Protein AF-Q5DAB9-F1 (afdb_monomer)

pLDDT: mean 73.77, std 19.78, range [31.95, 97.06]

Organism: Schistosoma japonicum (NCBI:txid6182)

Sequence (151 aa):
MGRKLRTMNEVMRPAKVKSNDDDIYRNGTQVYVRNYRPGSEKWKNGVIKGKRGKVMYEVAVGGQIWIRHRNQLRRRFGERKADEPNLALELFFDTFKLPPGKPTLIAANNKKGASEEQQPIRRSERKRRAPVKFQESELFSKRGGAKKRRN

Radius of gyration: 28.63 Å; Cα contacts (8 Å, |Δi|>4): 110; chains: 1; bounding box: 62×44×103 Å

Mean predicted aligned error: 19.05 Å

Foldseek 3Di:
DDDDDDDPVNVPDPDPPPDPVLPVADFQFWKWAADDDPPDDRTFIWTWHAADPNFWTWTHGPNDTDIDGNVRIGGDDDPDPPPDDPVVVVVVCVVVVNDPDDPPPPDDDPDDDDDPPPPDPPDPPDDDDDDDDPPPPDDPPPDDDDDDDDD

Nearest PDB structures (foldseek):
  5vei-assembly1_A  TM=5.919E-01  e=2.241E-02  Homo sapiens
  1gri-assembly1_B  TM=6.577E-01  e=7.749E-02  Homo sapiens
  2dbk-assembly1_A  TM=6.252E-01  e=6.885E-02  Homo sapiens
  2ed0-assembly1_A  TM=6.395E-01  e=1.670E-01  Homo sapiens
  4rtt-assembly2_A  TM=4.861E-01  e=2.680E-01  Homo sapiens

Solvent-accessible surface area (backbone atoms only — not comparable to full-atom values): 10499 Å² total; per-residue (Å²): 139,84,83,80,82,83,48,73,70,69,71,68,52,75,81,82,74,84,64,87,68,79,59,88,70,52,67,70,39,54,27,36,33,64,44,85,58,85,100,51,68,54,60,38,69,27,31,30,67,42,72,54,78,95,51,33,30,36,26,41,39,93,92,40,81,42,82,42,47,62,90,45,48,41,83,58,82,67,88,67,59,92,83,61,80,56,60,72,58,52,51,48,31,60,76,70,71,45,79,82,78,74,86,69,74,84,69,89,73,88,74,83,86,82,81,88,75,76,71,76,78,88,69,80,84,71,85,75,78,80,79,81,79,81,77,91,76,86,83,82,88,85,83,84,85,81,84,82,83,78,132

Secondary structure (DSSP, 8-state):
-PPPPPPHHHHSSPP----GGG-SS-TT-EEEEE--STTS-SEEEEEEEEEETTTEEEEEETTEEEEEEGGGEEE------TTS--HHHHHHHHHTT----------------S-------------PPPPP-----SSSSSS--------

Structure (mmCIF, N/CA/C/O backbone):
data_AF-Q5DAB9-F1
#
_entry.id   AF-Q5DAB9-F1
#
loop_
_atom_site.group_PDB
_atom_site.id
_atom_site.type_symbol
_atom_site.label_atom_id
_atom_site.label_alt_id
_atom_site.label_comp_id
_atom_site.label_asym_id
_atom_site.label_entity_id
_atom_site.label_seq_id
_atom_site.pdbx_PDB_ins_code
_atom_site.Cartn_x
_atom_site.Cartn_y
_atom_site.Cartn_z
_atom_site.occupancy
_atom_site.B_iso_or_equiv
_atom_site.auth_seq_id
_atom_site.auth_comp_id
_atom_site.auth_asym_id
_atom_site.auth_atom_id
_atom_site.pdbx_PDB_model_num
ATOM 1 N N . MET A 1 1 ? 44.458 -15.950 -14.554 1.00 59.59 1 MET A N 1
ATOM 2 C CA . MET A 1 1 ? 43.184 -16.469 -13.998 1.00 59.59 1 MET A CA 1
ATOM 3 C C . MET A 1 1 ? 43.357 -16.686 -12.493 1.00 59.59 1 MET A C 1
ATOM 5 O O . MET A 1 1 ? 43.800 -17.749 -12.086 1.00 59.59 1 MET A O 1
ATOM 9 N N . GLY A 1 2 ? 43.134 -15.657 -11.666 1.00 70.81 2 GLY A N 1
ATOM 10 C CA . GLY A 1 2 ? 43.405 -15.716 -10.219 1.00 70.81 2 GLY A CA 1
ATOM 11 C C . GLY A 1 2 ? 42.205 -16.215 -9.411 1.00 70.81 2 GLY A C 1
ATOM 12 O O . GLY A 1 2 ? 41.082 -15.765 -9.635 1.00 70.81 2 GLY A O 1
ATOM 13 N N . ARG A 1 3 ? 42.431 -17.134 -8.463 1.00 78.06 3 ARG A N 1
ATOM 14 C CA . ARG A 1 3 ? 41.400 -17.594 -7.519 1.00 78.06 3 ARG A CA 1
ATOM 15 C C . ARG A 1 3 ? 41.171 -16.527 -6.447 1.00 78.06 3 ARG A C 1
ATOM 17 O O . ARG A 1 3 ? 42.111 -16.077 -5.801 1.00 78.06 3 ARG A O 1
ATOM 24 N N . LYS A 1 4 ? 39.913 -16.138 -6.247 1.00 79.12 4 LYS A N 1
ATOM 25 C CA . LYS A 1 4 ? 39.509 -15.196 -5.197 1.00 79.12 4 LYS A CA 1
ATOM 26 C C . LYS A 1 4 ? 39.571 -15.890 -3.830 1.00 79.12 4 LYS A C 1
ATOM 28 O O . LYS A 1 4 ? 38.950 -16.937 -3.656 1.00 79.12 4 LYS A O 1
ATOM 33 N N . LEU A 1 5 ? 40.309 -15.318 -2.878 1.00 79.44 5 LEU A N 1
ATOM 34 C CA . LEU A 1 5 ? 40.376 -15.821 -1.502 1.00 79.44 5 LEU A CA 1
ATOM 35 C C . LEU A 1 5 ? 39.027 -15.607 -0.807 1.00 79.44 5 LEU A C 1
ATOM 37 O O . LEU A 1 5 ? 38.519 -14.484 -0.764 1.00 79.44 5 LEU A O 1
ATOM 41 N N . ARG A 1 6 ? 38.452 -16.684 -0.263 1.00 76.62 6 ARG A N 1
ATOM 42 C CA . ARG A 1 6 ? 37.273 -16.593 0.605 1.00 76.62 6 ARG A CA 1
ATOM 43 C C . ARG A 1 6 ? 37.722 -16.045 1.950 1.00 76.62 6 ARG A C 1
ATOM 45 O O . ARG A 1 6 ? 38.632 -16.584 2.572 1.00 76.62 6 ARG A O 1
ATOM 52 N N . THR A 1 7 ? 37.093 -14.964 2.384 1.00 87.25 7 THR A N 1
ATOM 53 C CA . THR A 1 7 ? 37.388 -14.354 3.687 1.00 87.25 7 THR A CA 1
ATOM 54 C C . THR A 1 7 ? 36.534 -14.998 4.774 1.00 87.25 7 THR A C 1
ATOM 56 O O . THR A 1 7 ? 35.427 -15.456 4.497 1.00 87.25 7 THR A O 1
ATOM 59 N N . MET A 1 8 ? 37.002 -14.983 6.026 1.00 83.19 8 MET A N 1
ATOM 60 C CA . MET A 1 8 ? 36.225 -15.473 7.177 1.00 83.19 8 MET A CA 1
ATOM 61 C C . MET A 1 8 ? 34.828 -14.829 7.262 1.00 83.19 8 MET A C 1
ATOM 63 O O . MET A 1 8 ? 33.848 -15.505 7.556 1.00 83.19 8 MET A O 1
ATOM 67 N N . ASN A 1 9 ? 34.707 -13.547 6.899 1.00 77.25 9 ASN A N 1
ATOM 68 C CA . ASN A 1 9 ? 33.426 -12.835 6.820 1.00 77.25 9 ASN A CA 1
ATOM 69 C C . ASN A 1 9 ? 32.471 -13.437 5.767 1.00 77.25 9 ASN A C 1
ATOM 71 O O . ASN A 1 9 ? 31.263 -13.470 5.962 1.00 77.25 9 ASN A O 1
ATOM 75 N N . GLU A 1 10 ? 32.991 -13.937 4.645 1.00 81.62 10 GLU A N 1
ATOM 76 C CA . GLU A 1 10 ? 32.174 -14.573 3.604 1.00 81.62 10 GLU A CA 1
ATOM 77 C C . GLU A 1 10 ? 31.640 -15.944 4.045 1.00 81.62 10 GLU A C 1
ATOM 79 O O . GLU A 1 10 ? 30.525 -16.301 3.674 1.00 81.62 10 GLU A O 1
ATOM 84 N N . VAL A 1 11 ? 32.396 -16.662 4.884 1.00 82.69 11 VAL A N 1
ATOM 85 C CA . VAL A 1 11 ? 32.008 -17.959 5.467 1.00 82.69 11 VAL A CA 1
ATOM 86 C C . VAL A 1 11 ? 31.004 -17.791 6.612 1.00 82.69 11 VAL A C 1
ATOM 88 O O . VAL A 1 11 ? 30.109 -18.613 6.765 1.00 82.69 11 VAL A O 1
ATOM 91 N N . MET A 1 12 ? 31.112 -16.707 7.386 1.00 89.62 12 MET A N 1
ATOM 92 C CA . MET A 1 12 ? 30.224 -16.426 8.522 1.00 89.62 12 MET A CA 1
ATOM 93 C C . MET A 1 12 ? 28.885 -15.772 8.142 1.00 89.62 12 MET A C 1
ATOM 95 O O . MET A 1 12 ? 28.051 -15.539 9.017 1.00 89.62 12 MET A O 1
ATOM 99 N N . ARG A 1 13 ? 28.638 -15.450 6.864 1.00 79.62 13 ARG A N 1
ATOM 100 C CA . ARG A 1 13 ? 27.326 -14.922 6.457 1.00 79.62 13 ARG A CA 1
ATOM 101 C C . ARG A 1 13 ? 26.266 -16.012 6.627 1.00 79.62 13 ARG A C 1
ATOM 103 O O . ARG A 1 13 ? 26.437 -17.091 6.060 1.00 79.62 13 ARG A O 1
ATOM 110 N N . PRO A 1 14 ? 25.147 -15.738 7.321 1.00 81.69 14 PRO A N 1
ATOM 111 C CA . PRO A 1 14 ? 24.049 -16.689 7.371 1.00 81.69 14 PRO A CA 1
ATOM 112 C C . PRO A 1 14 ? 23.572 -16.979 5.946 1.00 81.69 14 PRO A C 1
ATOM 114 O O . PRO A 1 14 ? 23.555 -16.086 5.088 1.00 81.69 14 PRO A O 1
ATOM 117 N N . ALA A 1 15 ? 23.193 -18.233 5.690 1.00 79.31 15 ALA A N 1
ATOM 118 C CA . ALA A 1 15 ? 22.641 -18.629 4.405 1.00 79.31 15 ALA A CA 1
ATOM 119 C C . ALA A 1 15 ? 21.487 -17.685 4.047 1.00 79.31 15 ALA A C 1
ATOM 121 O O . ALA A 1 15 ? 20.578 -17.448 4.845 1.00 79.31 15 ALA A O 1
ATOM 122 N N . LYS A 1 16 ? 21.547 -17.093 2.852 1.00 69.44 16 LYS A N 1
ATOM 123 C CA . LYS A 1 16 ? 20.538 -16.140 2.397 1.00 69.44 16 LYS A CA 1
ATOM 124 C C . LYS A 1 16 ? 19.253 -16.915 2.108 1.00 69.44 16 LYS A C 1
ATOM 126 O O . LYS A 1 16 ? 19.072 -17.421 1.003 1.00 69.44 16 LYS A O 1
ATOM 131 N N . VAL A 1 17 ? 18.388 -17.045 3.112 1.00 73.31 17 VAL A N 1
ATOM 132 C CA . VAL A 1 17 ? 17.069 -17.659 2.950 1.00 73.31 17 VAL A CA 1
ATOM 133 C C . VAL A 1 17 ? 16.284 -16.780 1.983 1.00 73.31 17 VAL A C 1
ATOM 135 O O . VAL A 1 17 ? 16.030 -15.608 2.258 1.00 73.31 17 VAL A O 1
ATOM 138 N N . LYS A 1 18 ? 15.942 -17.324 0.812 1.00 56.47 18 LYS A N 1
ATOM 139 C CA . LYS A 1 18 ? 15.017 -16.669 -0.114 1.00 56.47 18 LYS A CA 1
ATOM 140 C C . LYS A 1 18 ? 13.617 -16.780 0.484 1.00 56.47 18 LYS A C 1
ATOM 142 O O . LYS A 1 18 ? 12.903 -17.740 0.222 1.00 56.47 18 LYS A O 1
ATOM 147 N N . SER A 1 19 ? 13.241 -15.830 1.330 1.00 59.75 19 SER A N 1
ATOM 148 C CA . SER A 1 19 ? 11.844 -15.664 1.716 1.00 59.75 19 SER A CA 1
ATOM 149 C C . SER A 1 19 ? 11.058 -15.236 0.476 1.00 59.75 19 SER A C 1
ATOM 151 O O . SER A 1 19 ? 11.341 -14.185 -0.095 1.00 59.75 19 SER A O 1
ATOM 153 N N . ASN A 1 20 ? 10.052 -16.012 0.070 1.00 55.06 20 ASN A N 1
ATOM 154 C CA . ASN A 1 20 ? 9.115 -15.610 -0.989 1.00 55.06 20 ASN A CA 1
ATOM 155 C C . ASN A 1 20 ? 8.244 -14.391 -0.592 1.00 55.06 20 ASN A C 1
ATOM 157 O O . ASN A 1 20 ? 7.476 -13.890 -1.407 1.00 55.06 20 ASN A O 1
ATOM 161 N N . ASP A 1 21 ? 8.390 -13.877 0.636 1.00 55.91 21 ASP A N 1
ATOM 162 C CA . ASP A 1 21 ? 7.712 -12.685 1.167 1.00 55.91 21 ASP A CA 1
ATOM 163 C C . ASP A 1 21 ? 8.372 -11.347 0.776 1.00 55.91 21 ASP A C 1
ATOM 165 O O . ASP A 1 21 ? 8.171 -10.322 1.430 1.00 55.91 21 ASP A O 1
ATOM 169 N N . ASP A 1 22 ? 9.131 -11.305 -0.321 1.00 62.03 22 ASP A N 1
ATOM 170 C CA . ASP A 1 22 ? 9.641 -10.038 -0.868 1.00 62.03 22 ASP A CA 1
ATOM 171 C C . ASP A 1 22 ? 8.503 -9.077 -1.286 1.00 62.03 22 ASP A C 1
ATOM 173 O O . ASP A 1 22 ? 8.727 -7.869 -1.453 1.00 62.03 22 ASP A O 1
ATOM 177 N N . ASP A 1 23 ? 7.271 -9.587 -1.430 1.00 71.38 23 ASP A N 1
ATOM 178 C CA . ASP A 1 23 ? 6.070 -8.782 -1.628 1.00 71.38 23 ASP A CA 1
ATOM 179 C C . ASP A 1 23 ? 5.323 -8.485 -0.326 1.00 71.38 23 ASP A C 1
ATOM 181 O O . ASP A 1 23 ? 4.363 -9.147 0.065 1.00 71.38 23 ASP A O 1
ATOM 185 N N . ILE A 1 24 ? 5.752 -7.394 0.315 1.00 82.50 24 ILE A N 1
ATOM 186 C CA . ILE A 1 24 ? 5.130 -6.808 1.514 1.00 82.50 24 ILE A CA 1
ATOM 187 C C . ILE A 1 24 ? 3.628 -6.533 1.300 1.00 82.50 24 ILE A C 1
ATOM 189 O O . ILE A 1 24 ? 2.852 -6.531 2.258 1.00 82.50 24 ILE A O 1
ATOM 193 N N . TYR A 1 25 ? 3.221 -6.277 0.054 1.00 89.06 25 TYR A N 1
ATOM 194 C CA . TYR A 1 25 ? 1.861 -5.911 -0.319 1.00 89.06 25 TYR A CA 1
ATOM 195 C C . TYR A 1 25 ? 1.362 -6.805 -1.457 1.00 89.06 25 TYR A C 1
ATOM 197 O O . TYR A 1 25 ? 1.699 -6.590 -2.619 1.00 89.06 25 TYR A O 1
ATOM 205 N N . ARG A 1 26 ? 0.529 -7.796 -1.127 1.00 89.88 26 ARG A N 1
ATOM 206 C CA . ARG A 1 26 ? -0.113 -8.668 -2.121 1.00 89.88 26 ARG A CA 1
ATOM 207 C C . ARG A 1 26 ? -1.301 -7.960 -2.776 1.00 89.88 26 ARG A C 1
ATOM 209 O O . ARG A 1 26 ? -1.908 -7.072 -2.170 1.00 89.88 26 ARG A O 1
ATOM 216 N N . ASN A 1 27 ? -1.676 -8.378 -3.980 1.00 92.44 27 ASN A N 1
ATOM 217 C CA . ASN A 1 27 ? -2.891 -7.885 -4.634 1.00 92.44 27 ASN A CA 1
ATOM 218 C C . ASN A 1 27 ? -4.118 -8.152 -3.747 1.00 92.44 27 ASN A C 1
ATOM 220 O O . ASN A 1 27 ? -4.210 -9.193 -3.105 1.00 92.44 27 ASN A O 1
ATOM 224 N N . GLY A 1 28 ? -5.033 -7.187 -3.672 1.00 91.62 28 GLY A N 1
ATOM 225 C CA . GLY A 1 28 ? -6.193 -7.228 -2.779 1.00 91.62 28 GLY A CA 1
ATOM 226 C C . GLY A 1 28 ? -5.917 -6.763 -1.345 1.00 91.62 28 GLY A C 1
ATOM 227 O O . GLY A 1 28 ? -6.862 -6.559 -0.589 1.00 91.62 28 GLY A O 1
ATOM 228 N N . THR A 1 29 ? -4.657 -6.524 -0.959 1.00 91.25 29 THR A N 1
ATOM 229 C CA . THR A 1 29 ? -4.343 -6.046 0.398 1.00 91.25 29 THR A CA 1
ATOM 230 C C . THR A 1 29 ? -4.890 -4.633 0.607 1.00 91.25 29 THR A C 1
ATOM 232 O O . THR A 1 29 ? -4.618 -3.728 -0.187 1.00 91.25 29 THR A O 1
ATOM 235 N N . GLN A 1 30 ? -5.617 -4.427 1.705 1.00 93.50 30 GLN A N 1
ATOM 236 C CA . GLN A 1 30 ? -6.040 -3.102 2.152 1.00 93.50 30 GLN A CA 1
ATOM 237 C C . GLN A 1 30 ? -4.854 -2.333 2.749 1.00 93.50 30 GLN A C 1
ATOM 239 O O . GLN A 1 30 ? -4.129 -2.823 3.621 1.00 93.50 30 GLN A O 1
ATOM 244 N N . VAL A 1 31 ? -4.656 -1.103 2.287 1.00 94.81 31 VAL A N 1
ATOM 245 C CA . VAL A 1 31 ? -3.540 -0.244 2.688 1.00 94.81 31 VAL A CA 1
ATOM 246 C C .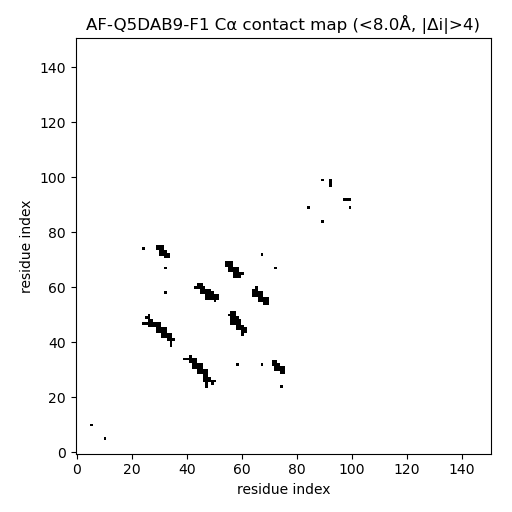 VAL A 1 31 ? -3.998 1.195 2.885 1.00 94.81 31 VAL A C 1
ATOM 248 O O . VAL A 1 31 ? -4.940 1.663 2.249 1.00 94.81 31 VAL A O 1
ATOM 251 N N . TYR A 1 32 ? -3.279 1.927 3.729 1.00 95.75 32 TYR A N 1
ATOM 252 C CA . TYR A 1 32 ? -3.336 3.383 3.731 1.00 95.75 32 TYR A CA 1
ATOM 253 C C . TYR A 1 32 ? -2.328 3.934 2.726 1.00 95.75 32 TYR A C 1
ATOM 255 O O . TYR A 1 32 ? -1.153 3.563 2.736 1.00 95.75 32 TYR A O 1
ATOM 263 N N . VAL A 1 33 ? -2.777 4.858 1.885 1.00 96.19 33 VAL A N 1
ATOM 264 C CA . VAL A 1 33 ? -2.002 5.486 0.817 1.00 96.19 33 VAL A CA 1
ATOM 265 C C . VAL A 1 33 ? -1.801 6.957 1.118 1.00 96.19 33 VAL A C 1
ATOM 267 O O . VAL A 1 33 ? -2.757 7.677 1.400 1.00 96.19 33 VAL A O 1
ATOM 270 N N . ARG A 1 34 ? -0.562 7.435 1.015 1.00 96.44 34 ARG A N 1
ATOM 271 C CA . ARG A 1 34 ? -0.271 8.852 1.222 1.00 96.44 34 ARG A CA 1
ATOM 272 C C . ARG A 1 34 ? -0.885 9.713 0.115 1.00 96.44 34 ARG A C 1
ATOM 274 O O . ARG A 1 34 ? -0.637 9.500 -1.077 1.00 96.44 34 ARG A O 1
ATOM 281 N N . ASN A 1 35 ? -1.650 10.713 0.530 1.00 95.25 35 ASN A N 1
ATOM 282 C CA . ASN A 1 35 ? -2.256 11.725 -0.316 1.00 95.25 35 ASN A CA 1
ATOM 283 C C . ASN A 1 35 ? -1.518 13.057 -0.120 1.00 95.25 35 ASN A C 1
ATOM 285 O O . ASN A 1 35 ? -1.237 13.471 1.003 1.00 95.25 35 ASN A O 1
ATOM 289 N N . TYR A 1 36 ? -1.153 13.691 -1.231 1.00 91.62 36 TYR A N 1
ATOM 290 C CA . TYR A 1 36 ? -0.360 14.922 -1.255 1.00 91.62 36 TYR A CA 1
ATOM 291 C C . TYR A 1 36 ? -1.176 16.149 -1.678 1.00 91.62 36 TYR A C 1
ATOM 293 O O . TYR A 1 36 ? -0.617 17.237 -1.773 1.00 91.62 36 TYR A O 1
ATOM 301 N N . ARG A 1 37 ? -2.477 15.992 -1.961 1.00 90.06 37 ARG A N 1
ATOM 302 C CA . ARG A 1 37 ? -3.326 17.121 -2.353 1.00 90.06 37 ARG A CA 1
ATOM 303 C C . ARG A 1 37 ? -3.546 18.053 -1.148 1.00 90.06 37 ARG A C 1
ATOM 305 O O . ARG A 1 37 ? -3.835 17.552 -0.055 1.00 90.06 37 ARG A O 1
ATOM 312 N N . PRO A 1 38 ? -3.423 19.379 -1.324 1.00 90.56 38 PRO A N 1
ATOM 313 C CA . PRO A 1 38 ? -3.640 20.336 -0.243 1.00 90.56 38 PRO A CA 1
ATOM 314 C C . PRO A 1 38 ? -5.080 20.244 0.283 1.00 90.56 38 PRO A C 1
ATOM 316 O O . PRO A 1 38 ? -5.999 19.940 -0.474 1.00 90.56 38 PRO A O 1
ATOM 319 N N . GLY A 1 39 ? -5.265 20.454 1.589 1.00 89.44 39 GLY A N 1
ATOM 320 C CA . GLY A 1 39 ? -6.587 20.443 2.234 1.00 89.44 39 GLY A CA 1
ATOM 321 C C . GLY A 1 39 ? -7.262 19.071 2.351 1.00 89.44 39 GLY A C 1
ATOM 322 O O . GLY A 1 39 ? -8.410 18.995 2.770 1.00 89.44 39 GLY A O 1
ATOM 323 N N . SER A 1 40 ? -6.574 17.983 1.996 1.00 87.12 40 SER A N 1
ATOM 324 C CA . SER A 1 40 ? -7.120 16.625 2.077 1.00 87.12 40 SER A CA 1
ATOM 325 C C . SER A 1 40 ? -6.417 15.780 3.135 1.00 87.12 40 SER A C 1
ATOM 327 O O . SER A 1 40 ? -5.272 16.048 3.506 1.00 87.12 40 SER A O 1
ATOM 329 N N . GLU A 1 41 ? -7.098 14.737 3.616 1.00 90.06 41 GLU A N 1
ATOM 330 C CA . GLU A 1 41 ? -6.520 13.817 4.592 1.00 90.06 41 GLU A CA 1
ATOM 331 C C . GLU A 1 41 ? -5.236 13.178 4.048 1.00 90.06 41 GLU A C 1
ATOM 333 O O . GLU A 1 41 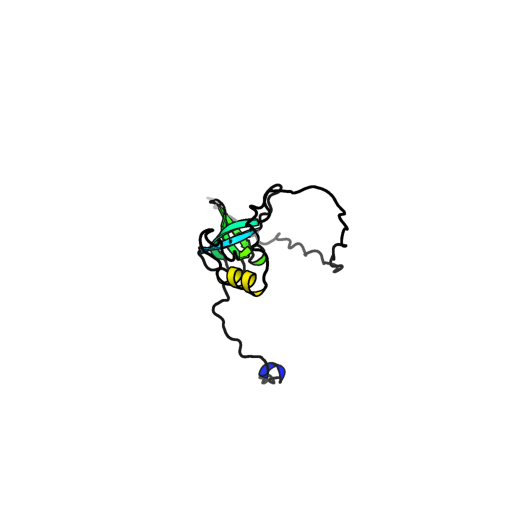? -5.195 12.672 2.921 1.00 90.06 41 GLU A O 1
ATOM 338 N N . LYS A 1 42 ? -4.175 13.211 4.864 1.00 93.69 42 LYS A N 1
ATOM 339 C CA . LYS A 1 42 ? -2.811 12.804 4.486 1.00 93.69 42 LYS A CA 1
ATOM 340 C C . LYS A 1 42 ? -2.706 11.329 4.109 1.00 93.69 42 LYS A C 1
ATOM 342 O O . LYS A 1 42 ? -1.812 10.960 3.345 1.00 93.69 42 LYS A O 1
ATOM 347 N N . TRP A 1 43 ? -3.580 10.489 4.646 1.00 95.12 43 TRP A N 1
ATOM 348 C CA . TRP A 1 43 ? -3.659 9.067 4.349 1.00 95.12 43 TRP A CA 1
ATOM 349 C C . TRP A 1 43 ? -5.074 8.746 3.886 1.00 95.12 43 TRP A C 1
ATOM 351 O O . TRP A 1 43 ? -6.031 9.145 4.529 1.00 95.12 43 TRP A O 1
ATOM 361 N N . LYS A 1 44 ? -5.203 8.028 2.772 1.00 95.12 44 LYS A N 1
ATOM 362 C CA . LYS A 1 44 ? -6.484 7.532 2.267 1.00 95.12 44 LYS A CA 1
ATOM 363 C C . LYS A 1 44 ? -6.505 6.017 2.228 1.00 95.12 44 LYS A C 1
ATOM 365 O O . LYS A 1 44 ? -5.480 5.390 1.973 1.00 95.12 44 LYS A O 1
ATOM 370 N N . ASN A 1 45 ? -7.686 5.444 2.410 1.00 95.00 45 ASN A N 1
ATOM 371 C CA . ASN A 1 45 ? -7.905 4.014 2.234 1.00 95.00 45 ASN A CA 1
ATOM 372 C C . ASN A 1 45 ? -7.729 3.634 0.761 1.00 95.00 45 ASN A C 1
ATOM 374 O O . ASN A 1 45 ? -8.230 4.323 -0.132 1.00 95.00 45 ASN A O 1
ATOM 378 N N . GLY A 1 46 ? -7.037 2.529 0.512 1.00 95.06 46 GLY A N 1
ATOM 379 C CA . GLY A 1 46 ? -6.886 1.968 -0.819 1.00 95.06 46 GLY A CA 1
ATOM 380 C C . GLY A 1 46 ? -6.663 0.463 -0.807 1.00 95.06 46 GLY A C 1
ATOM 381 O O . GLY A 1 46 ? -6.386 -0.140 0.229 1.00 95.06 46 GLY A O 1
ATOM 382 N N . VAL A 1 47 ? -6.786 -0.142 -1.985 1.00 95.94 47 VAL A N 1
ATOM 383 C CA . VAL A 1 47 ? -6.589 -1.581 -2.199 1.00 95.94 47 VAL A CA 1
ATOM 384 C C . VAL A 1 47 ? -5.529 -1.787 -3.269 1.00 95.94 47 VAL A C 1
ATOM 386 O O . VAL A 1 47 ? -5.619 -1.211 -4.355 1.00 95.94 47 VAL A O 1
ATOM 389 N N . ILE A 1 48 ? -4.519 -2.601 -2.97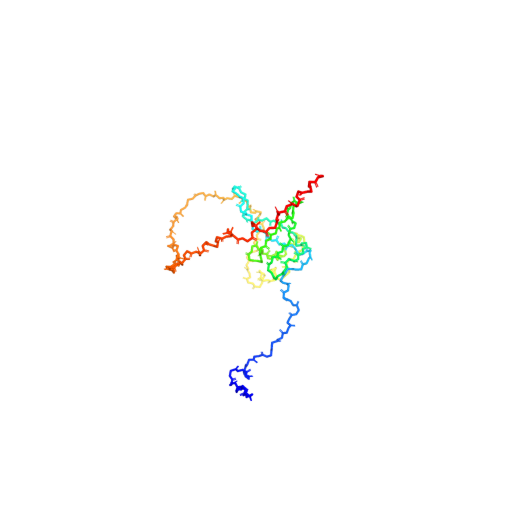0 1.00 96.00 48 ILE A N 1
ATOM 390 C CA . ILE A 1 48 ? -3.455 -2.931 -3.924 1.00 96.00 48 ILE A CA 1
ATOM 391 C C . ILE A 1 48 ? -4.058 -3.681 -5.112 1.00 96.00 48 ILE A C 1
ATOM 393 O O . ILE A 1 48 ? -4.712 -4.708 -4.937 1.00 96.00 48 ILE A O 1
ATOM 397 N N . LYS A 1 49 ? -3.829 -3.182 -6.324 1.00 96.25 49 LYS A N 1
ATOM 398 C CA . LYS A 1 49 ? -4.232 -3.840 -7.573 1.00 96.25 49 LYS A CA 1
ATOM 399 C C . LYS A 1 49 ? -3.092 -4.630 -8.196 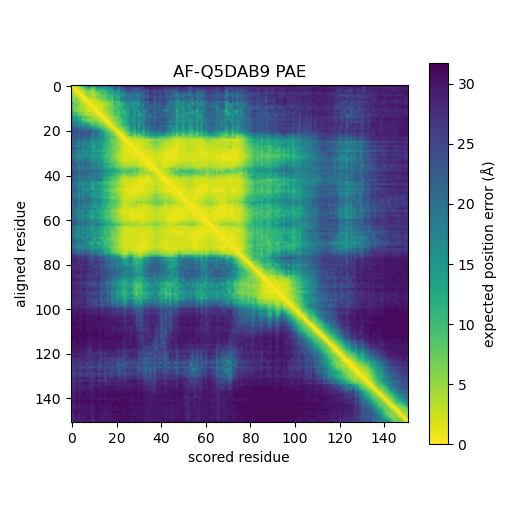1.00 96.25 49 LYS A C 1
ATOM 401 O O . LYS A 1 49 ? -3.327 -5.706 -8.731 1.00 96.25 49 LYS A O 1
ATOM 406 N N . GLY A 1 50 ? -1.877 -4.108 -8.090 1.00 94.75 50 GLY A N 1
ATOM 407 C CA . GLY A 1 50 ? -0.709 -4.705 -8.709 1.00 94.75 50 GLY A CA 1
ATOM 408 C C . GLY A 1 50 ? 0.582 -4.079 -8.214 1.00 94.75 50 GLY A C 1
ATOM 409 O O . GLY A 1 50 ? 0.596 -2.993 -7.626 1.00 94.75 50 GLY A O 1
ATOM 410 N N . LYS A 1 51 ? 1.687 -4.761 -8.494 1.00 94.38 51 LYS A N 1
ATOM 411 C CA . LYS A 1 51 ? 3.036 -4.243 -8.301 1.00 94.38 51 LYS A CA 1
ATOM 412 C C . LYS A 1 51 ? 3.632 -3.864 -9.650 1.00 94.38 51 LYS A C 1
ATOM 414 O O . LYS A 1 51 ? 3.552 -4.623 -10.610 1.00 94.38 51 LYS A O 1
ATOM 419 N N . ARG A 1 52 ? 4.282 -2.704 -9.706 1.00 93.06 52 ARG A N 1
ATOM 420 C CA . ARG A 1 52 ? 4.978 -2.194 -10.888 1.00 93.06 52 ARG A CA 1
ATOM 421 C C . ARG A 1 52 ? 6.476 -2.106 -10.598 1.00 93.06 52 ARG A C 1
ATOM 423 O O . ARG A 1 52 ? 6.977 -1.139 -10.025 1.00 93.06 52 ARG A O 1
ATOM 430 N N . GLY A 1 53 ? 7.208 -3.151 -10.973 1.00 89.62 53 GLY A N 1
ATOM 431 C CA . GLY A 1 53 ? 8.636 -3.282 -10.674 1.00 89.62 53 GLY A CA 1
ATOM 432 C C . GLY A 1 53 ? 8.898 -3.638 -9.209 1.00 89.62 53 GLY A C 1
ATOM 433 O O . GLY A 1 53 ? 8.109 -4.323 -8.572 1.00 89.62 53 GLY A O 1
ATOM 434 N N . LYS A 1 54 ? 10.032 -3.204 -8.647 1.00 88.75 54 LYS A N 1
ATOM 435 C CA . LYS A 1 54 ? 10.450 -3.656 -7.306 1.00 88.75 54 LYS A CA 1
ATOM 436 C C . LYS A 1 54 ? 9.767 -2.911 -6.155 1.00 88.75 54 LYS A C 1
ATOM 438 O O . LYS A 1 54 ? 9.614 -3.473 -5.074 1.00 88.75 54 LYS A O 1
ATOM 443 N N . VAL A 1 55 ? 9.406 -1.642 -6.360 1.00 92.50 55 VAL A N 1
ATOM 444 C CA . VAL A 1 55 ? 9.040 -0.745 -5.247 1.00 92.50 55 VAL A CA 1
ATOM 445 C C . VAL A 1 55 ? 7.783 0.088 -5.491 1.00 92.50 55 VAL A C 1
ATOM 447 O O . VAL A 1 55 ? 7.267 0.675 -4.540 1.00 92.50 55 VAL A O 1
ATOM 450 N N . MET A 1 56 ? 7.278 0.147 -6.723 1.00 96.25 56 MET A N 1
ATOM 451 C CA . MET A 1 56 ? 6.050 0.877 -7.034 1.00 96.25 56 MET A CA 1
ATOM 452 C C . MET A 1 56 ? 4.861 -0.079 -7.041 1.00 96.25 56 MET A C 1
ATOM 454 O O . MET A 1 56 ? 4.987 -1.233 -7.439 1.00 96.25 56 MET A O 1
ATOM 458 N N . TYR A 1 57 ? 3.708 0.419 -6.620 1.00 96.56 57 TYR A N 1
ATOM 459 C CA . TYR A 1 57 ? 2.453 -0.317 -6.567 1.00 96.56 57 TYR A CA 1
ATOM 460 C C . TYR A 1 57 ? 1.337 0.524 -7.170 1.00 96.56 57 TYR A C 1
ATOM 462 O O . TYR A 1 57 ? 1.326 1.752 -7.043 1.00 96.56 57 TYR A O 1
ATOM 470 N N . GLU A 1 58 ? 0.401 -0.164 -7.803 1.00 97.06 58 GLU A N 1
ATOM 471 C CA . GLU A 1 58 ? -0.860 0.375 -8.284 1.00 97.06 58 GLU A CA 1
ATOM 472 C C . GLU A 1 58 ? -1.918 0.145 -7.215 1.00 97.06 58 GLU A C 1
ATOM 474 O O . GLU A 1 58 ? -2.124 -0.979 -6.750 1.00 97.06 58 GLU A O 1
ATOM 479 N N . VAL A 1 59 ? -2.570 1.223 -6.791 1.00 97.06 59 VAL A N 1
ATOM 480 C CA . VAL A 1 59 ? -3.498 1.200 -5.664 1.00 97.06 59 VAL A CA 1
ATOM 481 C C . VAL A 1 59 ? -4.802 1.867 -6.055 1.00 97.06 59 VAL A C 1
ATOM 483 O O . VAL A 1 59 ? -4.807 3.022 -6.470 1.00 97.06 59 VAL A O 1
ATOM 486 N N . ALA A 1 60 ? -5.912 1.152 -5.907 1.00 97.00 60 ALA A N 1
ATOM 487 C CA . ALA A 1 60 ? -7.242 1.702 -6.113 1.00 97.00 60 ALA A CA 1
ATOM 488 C C . ALA A 1 60 ? -7.661 2.520 -4.885 1.00 97.00 60 ALA A C 1
ATOM 490 O O . ALA A 1 60 ? -7.758 1.977 -3.785 1.00 97.00 60 ALA A O 1
ATOM 491 N N . VAL A 1 61 ? -7.909 3.814 -5.074 1.00 95.38 61 VAL A N 1
ATOM 492 C CA . VAL A 1 61 ? -8.318 4.779 -4.047 1.00 95.38 61 VAL A CA 1
ATOM 493 C C . VAL A 1 61 ? -9.541 5.528 -4.573 1.00 95.38 61 VAL A C 1
ATOM 495 O O . VAL A 1 61 ? -9.426 6.312 -5.512 1.00 95.38 61 VAL A O 1
ATOM 498 N N . GLY A 1 62 ? -10.721 5.288 -3.989 1.00 90.25 62 GLY A N 1
ATOM 499 C CA . GLY A 1 62 ? -11.957 5.998 -4.358 1.00 90.25 62 GLY A CA 1
ATOM 500 C C . GLY A 1 62 ? -12.293 5.944 -5.855 1.00 90.25 62 GLY A C 1
ATOM 501 O O . GLY A 1 62 ? -12.604 6.973 -6.444 1.00 90.25 62 GLY A O 1
ATOM 502 N N . GLY A 1 63 ? -12.146 4.774 -6.486 1.00 91.12 63 GLY A N 1
ATOM 503 C CA . GLY A 1 63 ? -12.428 4.569 -7.914 1.00 91.12 63 GLY A CA 1
ATOM 504 C C . GLY A 1 63 ? -11.300 4.961 -8.877 1.00 91.12 63 GLY A C 1
ATOM 505 O O . GLY A 1 63 ? -11.381 4.646 -10.058 1.00 91.12 63 GLY A O 1
ATOM 506 N N . GLN A 1 64 ? -10.222 5.588 -8.398 1.00 95.00 64 GLN A N 1
ATOM 507 C CA . GLN A 1 64 ? -9.056 5.940 -9.217 1.00 95.00 64 GLN A CA 1
ATOM 508 C C . GLN A 1 64 ? -7.860 5.037 -8.904 1.00 95.00 64 GLN A C 1
ATOM 510 O O . GLN A 1 64 ? -7.674 4.618 -7.763 1.00 95.00 64 GLN A O 1
ATOM 515 N N . ILE A 1 65 ? -7.011 4.772 -9.900 1.00 96.56 65 ILE A N 1
ATOM 516 C CA . ILE A 1 65 ? -5.754 4.035 -9.708 1.00 96.56 65 ILE A CA 1
ATOM 517 C C . ILE A 1 65 ? -4.620 5.028 -9.476 1.00 96.56 65 ILE A C 1
ATOM 519 O O . ILE A 1 65 ? -4.367 5.917 -10.287 1.00 96.56 65 ILE A O 1
ATOM 523 N N . TRP A 1 66 ? -3.930 4.883 -8.349 1.00 96.31 66 TRP A N 1
ATOM 524 C CA . TRP A 1 66 ? -2.779 5.691 -7.973 1.00 96.31 66 TRP A CA 1
ATOM 525 C C . TRP A 1 66 ? -1.513 4.843 -7.993 1.00 96.31 66 TRP A C 1
ATOM 527 O O . TRP A 1 66 ? -1.470 3.761 -7.412 1.00 96.31 66 TRP A O 1
ATOM 537 N N . ILE A 1 67 ? -0.452 5.372 -8.601 1.00 96.50 67 ILE A N 1
ATOM 538 C CA . ILE A 1 67 ? 0.877 4.757 -8.577 1.00 96.50 67 ILE A CA 1
ATOM 539 C C . ILE A 1 67 ? 1.681 5.353 -7.417 1.00 96.50 67 ILE A C 1
ATOM 541 O O . ILE A 1 67 ? 1.848 6.578 -7.319 1.00 96.50 67 ILE A O 1
ATOM 545 N N . ARG A 1 68 ? 2.159 4.497 -6.509 1.00 96.69 68 ARG A N 1
ATOM 546 C CA . ARG A 1 68 ? 2.835 4.910 -5.269 1.00 96.69 68 ARG A CA 1
ATOM 547 C C . ARG A 1 68 ? 4.008 4.009 -4.913 1.00 96.69 68 ARG A C 1
ATOM 549 O O . ARG A 1 68 ? 4.014 2.819 -5.198 1.00 96.69 68 ARG A O 1
ATOM 556 N N . HIS A 1 69 ? 5.011 4.596 -4.271 1.00 96.12 69 HIS A N 1
ATOM 557 C CA . HIS A 1 69 ? 6.181 3.872 -3.772 1.00 96.12 69 HIS A CA 1
ATOM 558 C C . HIS A 1 69 ? 5.847 3.122 -2.474 1.00 96.12 69 HIS A C 1
ATOM 560 O O . HIS A 1 69 ? 5.045 3.616 -1.684 1.00 96.12 69 HIS A O 1
ATOM 566 N N . ARG A 1 70 ? 6.527 2.007 -2.167 1.00 93.69 70 ARG A N 1
ATOM 567 C CA . ARG A 1 70 ? 6.292 1.202 -0.944 1.00 93.69 70 ARG A CA 1
ATOM 568 C C . ARG A 1 70 ? 6.261 2.023 0.355 1.00 93.69 70 ARG A C 1
ATOM 570 O O . ARG A 1 70 ? 5.477 1.742 1.247 1.00 93.69 70 ARG A O 1
ATOM 577 N N . ASN A 1 71 ? 7.106 3.054 0.448 1.00 94.81 71 ASN A N 1
ATOM 578 C CA . ASN A 1 71 ? 7.229 3.930 1.629 1.00 94.81 71 ASN A CA 1
ATOM 579 C C . ASN A 1 71 ? 6.062 4.927 1.768 1.00 94.81 71 ASN A C 1
ATOM 581 O O . ASN A 1 71 ? 5.951 5.626 2.771 1.00 94.81 71 ASN A O 1
ATOM 585 N N . GLN A 1 72 ? 5.227 5.041 0.738 1.00 95.94 72 GLN A N 1
ATOM 586 C CA . GLN A 1 72 ? 4.019 5.867 0.705 1.00 95.94 72 GLN A CA 1
ATOM 587 C C . GLN A 1 72 ? 2.769 5.029 1.007 1.00 95.94 72 GLN A C 1
ATOM 589 O O . GLN A 1 72 ? 1.657 5.546 0.927 1.00 95.94 72 GLN A O 1
ATOM 594 N N . LEU A 1 73 ? 2.962 3.750 1.335 1.00 95.38 73 LEU A N 1
ATOM 595 C CA . LEU A 1 73 ? 1.933 2.800 1.715 1.00 95.38 73 LEU A CA 1
ATOM 596 C C . LEU A 1 73 ? 2.157 2.378 3.163 1.00 95.38 73 LEU A C 1
ATOM 598 O O . LEU A 1 73 ? 3.298 2.286 3.625 1.00 95.38 73 LEU A O 1
ATOM 602 N N . ARG A 1 74 ? 1.066 2.108 3.872 1.00 93.44 74 ARG A N 1
ATOM 603 C CA . ARG A 1 74 ? 1.088 1.488 5.196 1.00 93.44 74 ARG A CA 1
ATOM 604 C C . ARG A 1 74 ? 0.113 0.325 5.218 1.00 93.44 74 ARG A C 1
ATOM 606 O O . ARG A 1 74 ? -1.011 0.454 4.733 1.00 93.44 74 ARG A O 1
ATOM 613 N N . ARG A 1 75 ? 0.545 -0.801 5.792 1.00 88.88 75 ARG A N 1
ATOM 614 C CA . ARG A 1 75 ? -0.340 -1.944 6.041 1.00 88.88 75 ARG A CA 1
ATOM 615 C C . ARG A 1 75 ? -1.468 -1.514 6.966 1.00 88.88 75 ARG A C 1
ATOM 617 O O . ARG A 1 75 ? -1.241 -0.800 7.942 1.00 88.88 75 ARG A O 1
ATOM 624 N N . ARG A 1 76 ? -2.667 -1.980 6.648 1.00 86.69 76 ARG A N 1
ATOM 625 C CA . ARG A 1 76 ? -3.829 -1.843 7.506 1.00 86.69 76 ARG A CA 1
A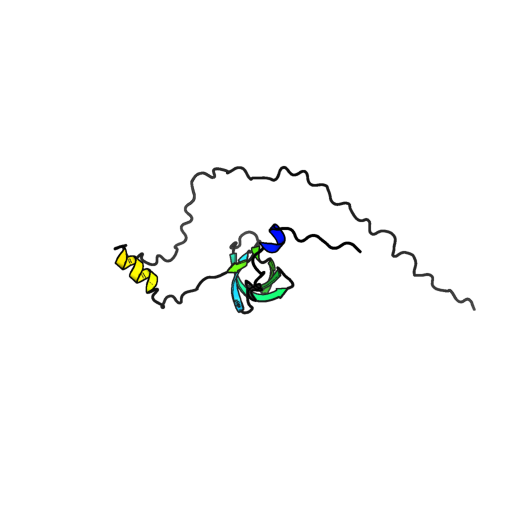TOM 626 C C . ARG A 1 76 ? -3.965 -3.131 8.305 1.00 86.69 76 ARG A C 1
ATOM 628 O O . ARG A 1 76 ? -4.362 -4.159 7.768 1.00 86.69 76 ARG A O 1
ATOM 635 N N . PHE A 1 77 ? -3.521 -3.103 9.556 1.00 72.44 77 PHE A N 1
ATOM 636 C CA . PHE A 1 77 ? -3.702 -4.234 10.458 1.00 72.44 77 PHE A CA 1
ATOM 637 C C . PHE A 1 77 ? -5.118 -4.151 11.022 1.00 72.44 77 PHE A C 1
ATOM 639 O O . PHE A 1 77 ? -5.376 -3.302 11.864 1.00 72.44 77 PHE A O 1
ATOM 646 N N . GLY A 1 78 ? -6.013 -4.989 10.492 1.00 61.81 78 GLY A N 1
ATOM 647 C CA . GLY A 1 78 ? -7.361 -5.221 11.006 1.00 61.81 78 GLY A CA 1
ATOM 648 C C . GLY A 1 78 ? -8.262 -3.986 11.059 1.00 61.81 78 GLY A C 1
ATOM 649 O O . GLY A 1 78 ? -8.291 -3.276 12.057 1.00 61.81 78 GLY A O 1
ATOM 650 N N . GLU A 1 79 ? -9.134 -3.813 10.064 1.00 58.16 79 GLU A N 1
ATOM 651 C CA . GLU A 1 79 ? -10.510 -3.474 10.439 1.00 58.16 79 GLU A CA 1
ATOM 652 C C . GLU A 1 79 ? -11.058 -4.718 11.123 1.00 58.16 79 GLU A C 1
ATOM 654 O O . GLU A 1 79 ? -11.522 -5.646 10.462 1.00 58.16 79 GLU A O 1
ATOM 659 N N . ARG A 1 80 ? -10.920 -4.802 12.448 1.00 56.44 80 ARG A N 1
ATOM 660 C CA . ARG A 1 80 ? -11.763 -5.746 13.171 1.00 56.44 80 ARG A CA 1
ATOM 661 C C . ARG A 1 80 ? -13.196 -5.340 12.873 1.00 56.44 80 ARG A C 1
ATOM 663 O O . ARG A 1 80 ? -13.524 -4.155 12.961 1.00 56.44 80 ARG A O 1
ATOM 670 N N . LYS A 1 81 ? -14.027 -6.308 12.489 1.00 57.72 81 LYS A N 1
ATOM 671 C CA . LYS A 1 81 ? -15.471 -6.110 12.576 1.00 57.72 81 LYS A CA 1
ATOM 672 C C . LYS A 1 81 ? -15.741 -5.686 14.016 1.00 57.72 81 LYS A C 1
ATOM 674 O O . LYS A 1 81 ? -15.167 -6.282 14.926 1.00 57.72 81 LYS A O 1
ATOM 679 N N . ALA A 1 82 ? -16.527 -4.631 14.206 1.00 59.72 82 ALA A N 1
ATOM 680 C CA . ALA A 1 82 ? -16.831 -4.113 15.539 1.00 59.72 82 ALA A CA 1
ATOM 681 C C . ALA A 1 82 ? -17.411 -5.203 16.465 1.00 59.72 82 ALA A C 1
ATOM 683 O O . ALA A 1 82 ? -17.295 -5.092 17.680 1.00 59.72 82 ALA A O 1
ATOM 684 N N . ASP A 1 83 ? -17.952 -6.264 15.864 1.00 60.81 83 ASP A N 1
ATOM 685 C CA . ASP A 1 83 ? -18.664 -7.353 16.522 1.00 60.81 83 ASP A CA 1
ATOM 686 C C . ASP A 1 83 ? -17.767 -8.534 16.943 1.00 60.81 83 ASP A C 1
ATOM 688 O O . ASP A 1 83 ? -18.256 -9.461 17.577 1.00 60.81 83 ASP A O 1
ATOM 692 N N . GLU A 1 84 ? -16.472 -8.539 16.595 1.00 64.06 84 GLU A N 1
ATOM 693 C CA . GLU A 1 84 ? -15.553 -9.611 17.007 1.00 64.06 84 GLU A CA 1
ATOM 694 C C . GLU A 1 84 ? -14.857 -9.247 18.329 1.00 64.06 84 GLU A C 1
ATOM 696 O O . GLU A 1 84 ? -14.016 -8.331 18.342 1.00 64.06 84 GLU A O 1
ATOM 701 N N . PRO A 1 85 ? -15.166 -9.946 19.441 1.00 66.81 85 PRO A N 1
ATOM 702 C CA . PRO A 1 85 ? -14.536 -9.681 20.725 1.00 66.81 85 PRO A CA 1
ATOM 703 C C . PRO A 1 85 ? -13.045 -9.991 20.626 1.00 66.81 85 PRO A C 1
ATOM 705 O O . PRO A 1 85 ? -12.619 -11.066 20.195 1.00 66.81 85 PRO A O 1
ATOM 708 N N . ASN A 1 86 ? -12.205 -9.039 21.031 1.00 74.88 86 ASN A N 1
ATOM 709 C CA . ASN A 1 86 ? -10.777 -9.300 21.098 1.00 74.88 86 ASN A CA 1
ATOM 710 C C . ASN A 1 86 ? -10.445 -9.971 22.430 1.00 74.88 86 ASN A C 1
ATOM 71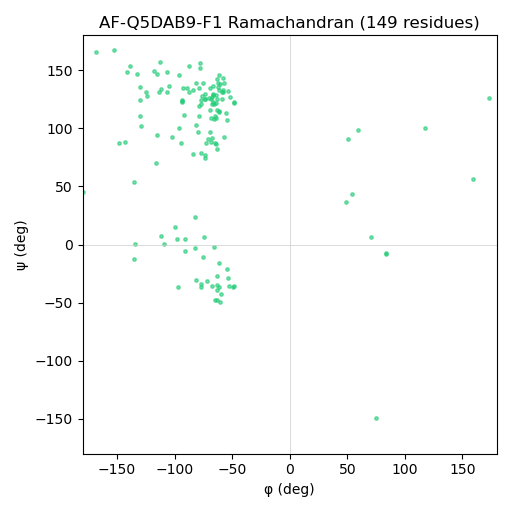2 O O . ASN A 1 86 ? -9.903 -9.322 23.325 1.00 74.88 86 ASN A O 1
ATOM 716 N N . LEU A 1 87 ? -10.730 -11.272 22.515 1.00 78.50 87 LEU A N 1
ATOM 717 C CA . LEU A 1 87 ? -10.542 -12.105 23.706 1.00 78.50 87 LEU A CA 1
ATOM 718 C C . LEU A 1 87 ? -9.153 -11.930 24.349 1.00 78.50 87 LEU A C 1
ATOM 720 O O . LEU A 1 87 ? -9.023 -11.908 25.566 1.00 78.50 87 LEU A O 1
ATOM 724 N N . ALA A 1 88 ? -8.107 -11.731 23.540 1.00 80.44 88 ALA A N 1
ATOM 725 C CA . ALA A 1 88 ? -6.752 -11.491 24.037 1.00 80.44 88 ALA A CA 1
ATOM 726 C C . ALA A 1 88 ? -6.592 -10.143 24.769 1.00 80.44 88 ALA A C 1
ATOM 728 O O . ALA A 1 88 ? -5.829 -10.059 25.726 1.00 80.44 88 ALA A O 1
ATOM 729 N N . LEU A 1 89 ? -7.286 -9.085 24.330 1.00 82.75 89 LEU A N 1
ATOM 730 C CA . LEU A 1 89 ? -7.307 -7.813 25.065 1.00 82.75 89 LEU A CA 1
ATOM 731 C C . LEU A 1 89 ? -8.236 -7.878 26.275 1.00 82.75 89 LEU A C 1
ATOM 733 O O . LEU A 1 89 ? -7.901 -7.299 27.299 1.00 82.75 89 LEU A O 1
ATOM 737 N N . GLU A 1 90 ? -9.368 -8.575 26.175 1.00 82.56 90 GLU A N 1
ATOM 738 C CA . GLU A 1 90 ? -10.279 -8.766 27.310 1.00 82.56 90 GLU A CA 1
ATOM 739 C C . GLU A 1 90 ? -9.579 -9.496 28.458 1.00 82.56 90 GLU A C 1
ATOM 741 O O . GLU A 1 90 ? -9.547 -8.986 29.576 1.00 82.56 90 GLU A O 1
ATOM 746 N N . LEU A 1 91 ? -8.904 -10.611 28.162 1.00 87.38 91 LEU A N 1
ATOM 747 C CA . LEU A 1 91 ? -8.105 -11.350 29.139 1.00 87.38 91 LEU A CA 1
ATOM 748 C C . LEU A 1 91 ? -6.957 -10.505 29.711 1.00 87.38 91 LEU A C 1
ATOM 750 O O . LEU A 1 91 ? -6.641 -10.602 30.897 1.00 87.38 91 LEU A O 1
ATOM 754 N N . PHE A 1 92 ? -6.332 -9.658 28.887 1.00 87.56 92 PHE A N 1
ATOM 755 C CA . PHE A 1 92 ? -5.300 -8.729 29.347 1.00 87.56 92 PHE A CA 1
ATOM 756 C C . PHE A 1 92 ? -5.869 -7.723 30.357 1.00 87.56 92 PHE A C 1
ATOM 758 O O . PHE A 1 92 ? -5.282 -7.529 31.421 1.00 87.56 92 PHE A O 1
ATOM 765 N N . PHE A 1 93 ? -7.018 -7.107 30.066 1.00 87.19 93 PHE A N 1
ATOM 766 C CA . PHE A 1 93 ? -7.647 -6.167 30.994 1.00 87.19 93 PHE A CA 1
ATOM 767 C C . PHE A 1 93 ? -8.057 -6.843 32.306 1.00 87.19 93 PHE A C 1
ATOM 769 O O . PHE A 1 93 ? -7.826 -6.263 33.365 1.00 87.19 93 PHE A O 1
ATOM 776 N N . ASP A 1 94 ? -8.568 -8.074 32.245 1.00 86.00 94 ASP A N 1
ATOM 777 C CA . ASP A 1 94 ? -8.941 -8.857 33.426 1.00 86.00 94 ASP A CA 1
ATOM 778 C C . ASP A 1 94 ? -7.719 -9.206 34.299 1.00 86.00 94 ASP A C 1
ATOM 780 O O . ASP A 1 94 ? -7.682 -8.913 35.495 1.00 86.00 94 ASP A O 1
ATOM 784 N N . THR A 1 95 ? -6.643 -9.705 33.678 1.00 92.44 95 THR A N 1
ATOM 785 C CA . THR A 1 95 ? -5.402 -10.094 34.376 1.00 92.44 95 THR A CA 1
ATOM 786 C C . THR A 1 95 ? -4.763 -8.919 35.121 1.00 92.44 95 THR A C 1
ATOM 788 O O . THR A 1 95 ? -4.308 -9.066 36.256 1.00 92.44 95 THR A O 1
ATOM 791 N N . PHE A 1 96 ? -4.730 -7.738 34.498 1.00 91.94 96 PHE A N 1
ATOM 792 C CA . PHE A 1 96 ? -4.133 -6.538 35.090 1.00 91.94 96 PHE A CA 1
ATOM 793 C C . PHE A 1 96 ? -5.134 -5.691 35.892 1.00 91.94 96 PHE A C 1
ATOM 795 O O . PHE A 1 96 ? -4.766 -4.615 36.366 1.00 91.94 96 PHE A O 1
ATOM 802 N N . LYS A 1 97 ? -6.383 -6.159 36.058 1.00 86.12 97 LYS A N 1
ATOM 803 C CA . LYS A 1 97 ? -7.489 -5.427 36.705 1.00 86.12 97 LYS A CA 1
ATOM 804 C C . LYS A 1 97 ? -7.651 -4.002 36.169 1.00 86.12 97 LYS A C 1
ATOM 806 O O . LYS A 1 97 ? -7.921 -3.059 36.914 1.00 86.12 97 LYS A O 1
ATOM 811 N N . LEU A 1 98 ? -7.434 -3.832 34.869 1.00 83.44 98 LEU A N 1
ATOM 812 C CA . LEU A 1 98 ? -7.567 -2.546 34.205 1.00 83.44 98 LEU A CA 1
ATOM 813 C C . LEU A 1 98 ? -9.047 -2.297 33.903 1.00 83.44 98 LEU A C 1
ATOM 815 O O . LEU A 1 98 ? -9.745 -3.216 33.473 1.00 83.44 98 LEU A O 1
ATOM 819 N N . PRO A 1 99 ? -9.549 -1.065 34.084 1.00 76.00 99 PRO A N 1
ATOM 820 C CA . PRO A 1 99 ? -10.914 -0.753 33.701 1.00 76.00 99 PRO A CA 1
ATOM 821 C C . PRO A 1 99 ? -11.072 -0.972 32.187 1.00 76.00 99 PRO A C 1
ATOM 823 O O . PRO A 1 99 ? -10.225 -0.498 31.420 1.00 76.00 99 PRO A O 1
ATOM 826 N N . PRO A 1 100 ? -12.137 -1.655 31.728 1.00 65.44 100 PRO A N 1
ATOM 827 C CA . PRO A 1 100 ? -12.381 -1.824 30.305 1.00 65.44 100 PRO A CA 1
ATOM 828 C C . PRO A 1 100 ? -12.564 -0.437 29.684 1.00 65.44 100 PRO A C 1
ATOM 830 O O . PRO A 1 100 ? -13.494 0.305 30.015 1.00 65.44 100 PRO A O 1
ATOM 833 N N . GLY A 1 101 ? -11.632 -0.051 28.815 1.00 59.97 101 GLY A N 1
ATOM 834 C CA . GLY A 1 101 ? -11.714 1.213 28.099 1.00 59.97 101 GLY A CA 1
ATOM 835 C C . GLY A 1 101 ? -12.972 1.214 27.239 1.00 59.97 101 GLY A C 1
ATOM 836 O O . GLY A 1 101 ? -13.087 0.417 26.311 1.00 59.97 101 GLY A O 1
ATOM 837 N N . LYS A 1 102 ? -13.929 2.096 27.542 1.00 58.91 102 LYS A N 1
ATOM 838 C CA . LYS A 1 102 ? -15.102 2.301 26.685 1.00 58.91 102 LYS A CA 1
ATOM 839 C C . LYS A 1 102 ? -14.594 2.698 25.292 1.00 58.91 102 LYS A C 1
ATOM 841 O O . LYS A 1 102 ? -13.715 3.562 25.221 1.00 58.91 102 LYS A O 1
ATOM 846 N N . PRO A 1 103 ? -15.101 2.109 24.194 1.00 50.00 103 PRO A N 1
ATOM 847 C CA . PRO A 1 103 ? -14.729 2.526 22.852 1.00 50.00 103 PRO A CA 1
ATOM 848 C C . PRO A 1 103 ? -15.293 3.927 22.610 1.00 50.00 103 PRO A C 1
ATOM 850 O O . PRO A 1 103 ? -16.416 4.108 22.148 1.00 50.00 103 PRO A O 1
ATOM 853 N N . THR A 1 104 ? -14.527 4.948 22.977 1.00 48.47 104 THR A N 1
ATOM 854 C CA . THR A 1 104 ? -14.841 6.329 22.644 1.00 48.47 104 THR A CA 1
ATOM 855 C C . THR A 1 104 ? -14.726 6.439 21.130 1.00 48.47 104 THR A C 1
ATOM 857 O O . THR A 1 104 ? -13.623 6.389 20.583 1.00 48.47 104 THR A O 1
ATOM 860 N N . LEU A 1 105 ? -15.864 6.564 20.440 1.00 46.84 105 LEU A N 1
ATOM 861 C CA . LEU A 1 105 ? -15.879 7.074 19.073 1.00 46.84 105 LEU A CA 1
ATOM 862 C C . LEU A 1 105 ? -15.028 8.341 19.081 1.00 46.84 105 LEU A C 1
ATOM 864 O O . LEU A 1 105 ? -15.262 9.225 19.905 1.00 46.84 105 LEU A O 1
ATOM 868 N N . ILE A 1 106 ? -13.991 8.381 18.244 1.00 42.62 106 ILE A N 1
ATOM 869 C CA . ILE A 1 106 ? -13.021 9.475 18.187 1.00 42.62 106 ILE A CA 1
ATOM 870 C C . ILE A 1 106 ? -13.778 10.733 17.746 1.00 42.62 106 ILE A C 1
ATOM 872 O O . ILE A 1 106 ? -13.883 11.040 16.562 1.00 42.62 106 ILE A O 1
ATOM 876 N N . ALA A 1 107 ? -14.365 11.438 18.710 1.00 36.66 107 ALA A N 1
ATOM 877 C CA . ALA A 1 107 ? -14.954 12.741 18.512 1.00 36.66 107 ALA A CA 1
ATOM 878 C C . ALA A 1 107 ? -13.810 13.698 18.184 1.00 36.66 107 ALA A C 1
ATOM 880 O O . ALA A 1 107 ? -12.832 13.812 18.929 1.00 36.66 107 ALA A O 1
ATOM 881 N N . ALA A 1 108 ? -13.926 14.344 17.029 1.00 45.28 108 ALA A N 1
ATOM 882 C CA . ALA A 1 108 ? -12.997 15.332 16.522 1.00 45.28 108 ALA A CA 1
ATOM 883 C C . ALA A 1 108 ? -12.837 16.490 17.522 1.00 45.28 108 ALA A C 1
ATOM 885 O O . ALA A 1 108 ? -13.576 17.465 17.478 1.00 45.28 108 ALA A O 1
ATOM 886 N N . ASN A 1 109 ? -11.845 16.402 18.404 1.00 38.53 109 ASN A N 1
ATOM 887 C CA . ASN A 1 109 ? -11.449 17.488 19.294 1.00 38.53 109 ASN A CA 1
ATOM 888 C C . ASN A 1 109 ? -10.021 17.921 18.962 1.00 38.53 109 ASN A C 1
ATOM 890 O O . ASN A 1 109 ? -9.093 17.729 19.740 1.00 38.53 109 ASN A O 1
ATOM 894 N N . ASN A 1 110 ? -9.855 18.563 17.803 1.00 43.62 110 ASN A N 1
ATOM 895 C CA . ASN A 1 110 ? -8.732 19.475 17.596 1.00 43.62 110 ASN A CA 1
ATOM 896 C C . ASN A 1 110 ? -9.058 20.793 18.310 1.00 43.62 110 ASN A C 1
ATOM 898 O O . ASN A 1 110 ? -9.483 21.770 17.691 1.00 43.62 110 ASN A O 1
ATOM 902 N N . LYS A 1 111 ? -8.882 20.816 19.636 1.00 37.28 111 LYS A N 1
ATOM 903 C CA . LYS A 1 111 ? -8.746 22.077 20.363 1.00 37.28 111 LYS A CA 1
ATOM 904 C C . LYS A 1 111 ? -7.329 22.597 20.137 1.00 37.28 111 LYS A C 1
ATOM 906 O O . LYS A 1 111 ? -6.345 21.911 20.393 1.00 37.28 111 LYS A O 1
ATOM 911 N N . LYS A 1 112 ? -7.271 23.801 19.575 1.00 38.69 112 LYS A N 1
ATOM 912 C CA . LYS A 1 112 ? -6.067 24.584 19.308 1.00 38.69 112 LYS A CA 1
ATOM 913 C C . LYS A 1 112 ? -5.356 24.934 20.620 1.00 38.69 112 LYS A C 1
ATOM 915 O O . LYS A 1 112 ? -6.021 25.328 21.573 1.00 38.69 112 LYS A O 1
ATOM 920 N N . GLY A 1 113 ? -4.024 24.914 20.580 1.00 31.98 113 GLY A N 1
ATOM 921 C CA . GLY A 1 113 ? -3.162 25.691 21.472 1.00 31.98 113 GLY A CA 1
ATOM 922 C C . GLY A 1 113 ? -2.264 24.861 22.385 1.00 31.98 113 GLY A C 1
ATOM 923 O O . GLY A 1 113 ? -2.720 24.410 23.426 1.00 31.98 113 GLY A O 1
ATOM 924 N N . ALA A 1 114 ? -0.989 24.713 22.008 1.00 31.95 114 ALA A N 1
ATOM 925 C CA . ALA A 1 114 ? 0.166 25.104 22.831 1.00 31.95 114 ALA A CA 1
ATOM 926 C C . ALA A 1 114 ? 1.489 24.645 22.181 1.00 31.95 114 ALA A C 1
ATOM 928 O O . ALA A 1 114 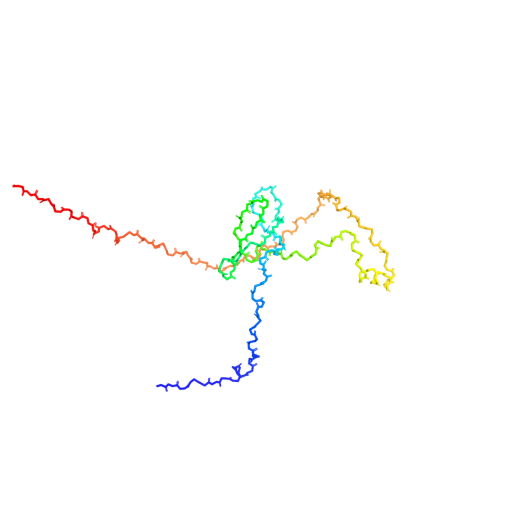? 1.657 23.474 21.854 1.00 31.95 114 ALA A O 1
ATOM 929 N N . SER A 1 115 ? 2.394 25.618 22.013 1.00 40.75 115 SER A N 1
ATOM 930 C CA . SER A 1 115 ? 3.845 25.525 21.766 1.00 40.75 115 SER A CA 1
ATOM 931 C C . SER A 1 115 ? 4.334 24.611 20.637 1.00 40.75 115 SER A C 1
ATOM 933 O O . SER A 1 115 ? 4.707 23.456 20.833 1.00 40.75 115 SER A O 1
ATOM 935 N N . GLU A 1 116 ? 4.451 25.205 19.451 1.00 51.22 116 GLU A N 1
ATOM 936 C CA . GLU A 1 116 ? 5.271 24.706 18.350 1.00 51.22 116 GLU A CA 1
ATOM 937 C C . GLU A 1 116 ? 6.752 24.960 18.685 1.00 51.22 116 GLU A C 1
ATOM 939 O O . GLU A 1 116 ? 7.375 25.909 18.212 1.00 51.22 116 GLU A O 1
ATOM 944 N N . GLU A 1 117 ? 7.321 24.131 19.561 1.00 49.28 117 GLU A N 1
ATOM 945 C CA . GLU A 1 117 ? 8.770 24.071 19.734 1.00 49.28 117 GLU A CA 1
ATOM 946 C C . GLU A 1 117 ? 9.350 23.456 18.458 1.00 49.28 117 GLU A C 1
ATOM 948 O O . GLU A 1 117 ? 9.308 22.243 18.224 1.00 49.28 117 GLU A O 1
ATOM 953 N N . GLN A 1 118 ? 9.804 24.333 17.563 1.00 56.59 118 GLN A N 1
ATOM 954 C CA . GLN A 1 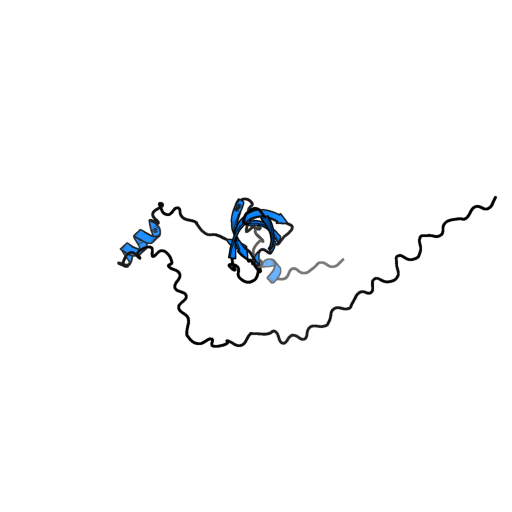118 ? 10.422 23.966 16.300 1.00 56.59 118 GLN A CA 1
ATOM 955 C C . GLN A 1 118 ? 11.737 23.240 16.586 1.00 56.59 118 GLN A C 1
ATOM 957 O O . GLN A 1 118 ? 12.809 23.837 16.630 1.00 56.59 118 GLN A O 1
ATOM 962 N N . GLN A 1 119 ? 11.654 21.922 16.762 1.00 57.19 119 GLN A N 1
ATOM 963 C CA . GLN A 1 119 ? 12.807 21.035 16.672 1.00 57.19 119 GLN A CA 1
ATOM 964 C C . GLN A 1 119 ? 13.551 21.381 15.371 1.00 57.19 119 GLN A C 1
ATOM 966 O O . GLN A 1 119 ? 12.934 21.336 14.296 1.00 57.19 119 GLN A O 1
ATOM 971 N N . PRO A 1 120 ? 14.843 21.754 15.426 1.00 56.81 120 PRO A N 1
ATOM 972 C CA . PRO A 1 120 ? 15.560 22.187 14.242 1.00 56.81 120 PRO A CA 1
ATOM 973 C C . PRO A 1 120 ? 15.530 21.067 13.208 1.00 56.81 120 PRO A C 1
ATOM 975 O O . PRO A 1 120 ? 15.900 19.919 13.474 1.00 56.81 120 PRO A O 1
ATOM 978 N N . ILE A 1 121 ? 15.056 21.404 12.006 1.00 63.97 121 ILE A N 1
ATOM 979 C CA . ILE A 1 121 ? 15.058 20.492 10.867 1.00 63.97 121 ILE A CA 1
ATOM 980 C C . ILE A 1 121 ? 16.502 20.025 10.689 1.00 63.97 121 ILE A C 1
ATOM 982 O O . ILE A 1 121 ? 17.358 20.822 10.308 1.00 63.97 121 ILE A O 1
ATOM 986 N N . ARG A 1 122 ? 16.773 18.734 10.924 1.00 61.50 122 ARG A N 1
ATOM 987 C CA . ARG A 1 122 ? 18.046 18.097 10.561 1.00 61.50 122 ARG A CA 1
ATOM 988 C C . ARG A 1 122 ? 18.197 18.142 9.039 1.00 61.50 122 ARG A C 1
ATOM 990 O O . ARG A 1 122 ? 17.846 17.197 8.332 1.00 61.50 122 ARG A O 1
ATOM 997 N N . ARG A 1 123 ? 18.657 19.275 8.509 1.00 63.00 123 ARG A N 1
ATOM 998 C CA . ARG A 1 123 ? 19.014 19.427 7.102 1.00 63.00 123 ARG A CA 1
ATOM 999 C C . ARG A 1 123 ? 20.385 18.806 6.902 1.00 63.00 123 ARG A C 1
ATOM 1001 O O . ARG A 1 123 ? 21.302 19.010 7.685 1.00 63.00 123 ARG A O 1
ATOM 1008 N N . SER A 1 124 ? 20.519 18.021 5.840 1.00 74.12 124 SER A N 1
ATOM 1009 C CA . SER A 1 124 ? 21.829 17.541 5.421 1.00 74.12 124 SER A CA 1
ATOM 1010 C C . SER A 1 124 ? 22.650 18.732 4.926 1.00 74.12 124 SER A C 1
ATOM 1012 O O . SER A 1 124 ? 22.265 19.363 3.946 1.00 74.12 124 SER A O 1
ATOM 1014 N N . GLU A 1 125 ? 23.798 18.991 5.549 1.00 74.25 125 GLU A N 1
ATOM 1015 C CA . GLU A 1 125 ? 24.793 19.978 5.088 1.00 74.25 125 GLU A CA 1
ATOM 1016 C C . GLU A 1 125 ? 25.594 19.492 3.869 1.00 74.25 125 GLU A C 1
ATOM 1018 O O . GLU A 1 125 ? 26.548 20.126 3.413 1.00 74.25 125 GLU A O 1
ATOM 1023 N N . ARG A 1 126 ? 25.222 18.336 3.307 1.00 77.88 126 ARG A N 1
ATOM 1024 C CA . ARG A 1 126 ? 25.909 17.763 2.158 1.00 77.88 126 ARG A CA 1
ATOM 1025 C C . ARG A 1 126 ? 25.753 18.696 0.959 1.00 77.88 126 ARG A C 1
ATOM 1027 O O . ARG A 1 126 ? 24.684 18.753 0.350 1.00 77.88 126 ARG A O 1
ATOM 1034 N N . LYS A 1 127 ? 26.848 19.355 0.570 1.00 79.38 127 LYS A N 1
ATOM 1035 C CA . LYS A 1 127 ? 26.961 20.110 -0.685 1.00 79.38 127 LYS A CA 1
ATOM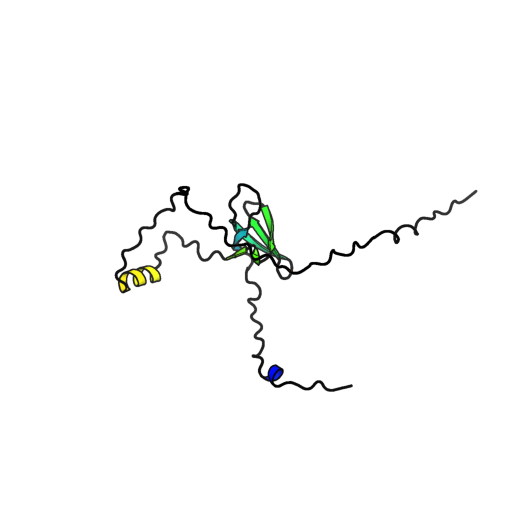 1036 C C . LYS A 1 127 ? 26.605 19.186 -1.858 1.00 79.38 127 LYS A C 1
ATOM 1038 O O . LYS A 1 127 ? 27.355 18.266 -2.188 1.00 79.38 127 LYS A O 1
ATOM 1043 N N . ARG A 1 128 ? 25.428 19.383 -2.459 1.00 78.94 128 ARG A N 1
ATOM 1044 C CA . ARG A 1 128 ? 25.008 18.657 -3.666 1.00 78.94 128 ARG A CA 1
ATOM 1045 C C . ARG A 1 128 ? 25.578 19.363 -4.890 1.00 78.94 128 ARG A C 1
ATOM 1047 O O . ARG A 1 128 ? 25.468 20.578 -5.002 1.00 78.94 128 ARG A O 1
ATOM 1054 N N . ARG A 1 129 ? 26.174 18.600 -5.806 1.00 79.25 129 ARG A N 1
ATOM 1055 C CA . ARG A 1 129 ? 26.578 19.113 -7.120 1.00 79.25 129 ARG A CA 1
ATOM 1056 C C . ARG A 1 129 ? 25.333 19.260 -7.994 1.00 79.25 129 ARG A C 1
ATOM 1058 O O . ARG A 1 129 ? 24.459 18.391 -7.952 1.00 79.25 129 ARG A O 1
ATOM 1065 N N . ALA A 1 130 ? 25.248 20.348 -8.756 1.00 79.19 130 ALA A N 1
ATOM 1066 C CA . ALA A 1 130 ? 24.190 20.515 -9.744 1.00 79.19 130 ALA A CA 1
ATOM 1067 C C . ALA A 1 130 ? 24.310 19.410 -10.812 1.00 79.19 130 ALA A C 1
ATOM 1069 O O . ALA A 1 130 ? 25.433 19.070 -11.200 1.00 79.19 130 ALA A O 1
ATOM 1070 N N . PRO A 1 131 ? 23.194 18.815 -11.267 1.00 78.00 131 PRO A N 1
ATOM 1071 C CA . PRO A 1 131 ? 23.241 17.856 -12.359 1.00 78.00 131 PRO A CA 1
ATOM 1072 C C . PRO A 1 131 ? 23.759 18.550 -13.622 1.00 78.00 131 PRO A C 1
ATOM 1074 O O . PRO A 1 131 ? 23.339 19.662 -13.949 1.00 78.00 131 PRO A O 1
ATOM 1077 N N . VAL A 1 132 ? 24.671 17.883 -14.328 1.00 78.81 132 VAL A N 1
ATOM 1078 C CA . VAL A 1 132 ? 25.116 18.321 -15.652 1.00 78.81 132 VAL A CA 1
ATOM 1079 C C . VAL A 1 132 ? 23.908 18.246 -16.580 1.00 78.81 132 VAL A C 1
ATOM 1081 O O . VAL A 1 132 ? 23.288 17.190 -16.713 1.00 78.81 132 VAL A O 1
ATOM 1084 N N . LYS A 1 133 ? 23.542 19.378 -17.185 1.00 69.75 133 LYS A N 1
ATOM 1085 C CA . LYS A 1 133 ? 22.498 19.419 -18.207 1.00 69.75 133 LYS A CA 1
ATOM 1086 C C . LYS A 1 133 ? 23.040 18.696 -19.439 1.00 69.75 133 LYS A C 1
ATOM 1088 O O . LYS A 1 133 ? 23.951 19.198 -20.087 1.00 69.75 133 LYS A O 1
ATOM 1093 N N . PHE A 1 134 ? 22.509 17.514 -19.731 1.00 55.81 134 PHE A N 1
ATOM 1094 C CA . PHE A 1 134 ? 22.716 16.863 -21.020 1.00 55.81 134 PHE A CA 1
ATOM 1095 C C . PHE A 1 134 ? 22.048 17.739 -22.087 1.00 55.81 134 PHE A C 1
ATOM 1097 O O . PHE A 1 134 ? 20.826 17.876 -22.094 1.00 55.81 134 PHE A O 1
ATOM 1104 N N . GLN A 1 135 ? 22.840 18.388 -22.940 1.00 53.91 135 GLN A N 1
ATOM 1105 C CA . GLN A 1 135 ? 22.330 19.035 -24.145 1.00 53.91 135 GLN A CA 1
ATOM 1106 C C . GLN A 1 135 ? 22.123 17.948 -25.203 1.00 53.91 135 GLN A C 1
ATOM 1108 O O . GLN A 1 135 ? 23.058 17.543 -25.886 1.00 53.91 135 GLN A O 1
ATOM 1113 N N . GLU A 1 136 ? 20.893 17.450 -25.325 1.00 54.91 136 GLU A N 1
ATOM 1114 C CA . GLU A 1 136 ? 20.450 16.732 -26.523 1.00 54.91 136 GLU A CA 1
ATOM 1115 C C . GLU A 1 136 ? 20.234 17.743 -27.653 1.00 54.91 136 GLU A C 1
ATOM 1117 O O . GLU A 1 136 ? 19.115 18.100 -28.008 1.00 54.91 136 GLU A O 1
ATOM 1122 N N . SER A 1 137 ? 21.314 18.253 -28.224 1.00 53.97 137 SER A N 1
ATOM 1123 C CA . SER A 1 137 ? 21.235 18.990 -29.478 1.00 53.97 137 SER A CA 1
ATOM 1124 C C . SER A 1 137 ? 22.460 18.653 -30.301 1.00 53.97 137 SER A C 1
ATOM 1126 O O . SER A 1 137 ? 23.483 19.300 -30.140 1.00 53.97 137 SER A O 1
ATOM 1128 N N . GLU A 1 138 ? 22.343 17.580 -31.093 1.00 48.53 138 GLU A N 1
ATOM 1129 C CA . GLU A 1 138 ? 22.985 17.370 -32.408 1.00 48.53 138 GLU A CA 1
ATOM 1130 C C . GLU A 1 138 ? 23.049 15.876 -32.788 1.00 48.53 138 GLU A C 1
ATOM 1132 O O . GLU A 1 138 ? 24.109 15.334 -33.070 1.00 48.53 138 GLU A O 1
ATOM 1137 N N . LEU A 1 139 ? 21.917 15.161 -32.836 1.00 46.72 139 LEU A N 1
ATOM 1138 C CA . LEU A 1 139 ? 21.887 13.837 -33.497 1.00 46.72 139 LEU A CA 1
ATOM 1139 C C . LEU A 1 139 ? 20.694 13.605 -34.438 1.00 46.72 139 LEU A C 1
ATOM 1141 O O . LEU A 1 139 ? 20.632 12.566 -35.091 1.00 46.72 139 LEU A O 1
ATOM 1145 N N . PHE A 1 140 ? 19.796 14.583 -34.611 1.00 42.47 140 PHE A N 1
ATOM 1146 C CA . PHE A 1 140 ? 18.612 14.432 -35.474 1.00 42.47 140 PHE A CA 1
ATOM 1147 C C . PHE A 1 140 ? 18.600 15.276 -36.762 1.00 42.47 140 PHE A C 1
ATOM 1149 O O . PHE A 1 140 ? 17.622 15.227 -37.497 1.00 42.47 140 PHE A O 1
ATOM 1156 N N . SER A 1 141 ? 19.683 15.982 -37.117 1.00 42.25 141 SER A N 1
ATOM 1157 C CA . SER A 1 141 ? 19.695 16.879 -38.298 1.00 42.25 141 SER A CA 1
ATOM 1158 C C . SER A 1 141 ? 20.338 16.304 -39.577 1.00 42.25 141 SER A C 1
ATOM 1160 O O . SER A 1 141 ? 20.644 17.037 -40.512 1.00 42.25 141 SER A O 1
ATOM 1162 N N . LYS A 1 142 ? 20.575 14.987 -39.678 1.00 43.31 142 LYS A N 1
ATOM 1163 C CA . LYS A 1 142 ? 21.177 14.394 -40.895 1.00 43.31 142 LYS A CA 1
ATOM 1164 C C . LYS A 1 142 ? 20.495 13.114 -41.375 1.00 43.31 142 LYS A C 1
ATOM 1166 O O . LYS A 1 142 ? 21.165 12.113 -41.587 1.00 43.31 142 LYS A O 1
ATOM 1171 N N . ARG A 1 143 ? 19.175 13.133 -41.591 1.00 41.56 143 ARG A N 1
ATOM 1172 C CA . ARG A 1 143 ? 18.492 12.201 -42.518 1.00 41.56 143 ARG A CA 1
ATOM 1173 C C . ARG A 1 143 ? 17.277 12.887 -43.141 1.00 41.56 143 ARG A C 1
ATOM 1175 O O . ARG A 1 143 ? 16.179 12.803 -42.610 1.00 41.56 143 ARG A O 1
ATOM 1182 N N . GLY A 1 144 ? 17.477 13.589 -44.253 1.00 39.19 144 GLY A N 1
ATOM 1183 C CA . GLY A 1 144 ? 16.375 14.273 -44.935 1.00 39.19 144 GLY A CA 1
ATOM 1184 C C . GLY A 1 144 ? 16.779 15.017 -46.204 1.00 39.19 144 GLY A C 1
ATOM 1185 O O . GLY A 1 144 ? 16.393 16.162 -46.380 1.00 39.19 144 GLY A O 1
ATOM 1186 N N . GLY A 1 145 ? 17.590 14.404 -47.071 1.00 36.31 145 GLY A N 1
ATOM 1187 C CA . GLY A 1 145 ? 17.900 14.945 -48.398 1.00 36.31 145 GLY A CA 1
ATOM 1188 C C . GLY A 1 145 ? 17.102 14.218 -49.476 1.00 36.31 145 GLY A C 1
ATOM 1189 O O . GLY A 1 145 ? 17.538 13.178 -49.963 1.00 36.31 145 GLY A O 1
ATOM 1190 N N . ALA A 1 146 ? 15.925 14.738 -49.826 1.00 42.59 146 ALA A N 1
ATOM 1191 C CA . ALA A 1 146 ? 15.099 14.233 -50.920 1.00 42.59 146 ALA A CA 1
ATOM 1192 C C . ALA A 1 146 ? 15.752 14.531 -52.287 1.00 42.59 146 ALA A C 1
ATOM 1194 O O . ALA A 1 146 ? 16.077 15.677 -52.599 1.00 42.59 146 ALA A O 1
ATOM 1195 N N . LYS A 1 147 ? 15.934 13.493 -53.116 1.00 43.91 147 LYS A N 1
ATOM 1196 C CA . LYS A 1 147 ? 16.398 13.603 -54.509 1.00 43.91 147 LYS A CA 1
ATOM 1197 C C . LYS A 1 147 ? 15.319 14.261 -55.375 1.00 43.91 147 LYS A C 1
ATOM 1199 O O . LYS A 1 147 ? 14.258 13.682 -55.598 1.00 43.91 147 LYS A O 1
ATOM 1204 N N . LYS A 1 148 ? 15.624 15.441 -55.915 1.00 41.91 148 LYS A N 1
ATOM 1205 C CA . LYS A 1 148 ? 14.843 16.117 -56.959 1.00 41.91 148 LYS A CA 1
ATOM 1206 C C . LYS A 1 148 ? 15.178 15.464 -58.309 1.00 41.91 148 LYS A C 1
ATOM 1208 O O . LYS A 1 148 ? 16.305 15.587 -58.781 1.00 41.91 148 LYS A O 1
ATOM 1213 N N . ARG A 1 149 ? 14.227 14.738 -58.907 1.00 41.31 149 ARG A N 1
ATOM 1214 C CA . ARG A 1 149 ? 14.303 14.279 -60.306 1.00 41.31 149 ARG A CA 1
ATOM 1215 C C . ARG A 1 149 ? 13.975 15.476 -61.203 1.00 41.31 149 ARG A C 1
ATOM 1217 O O . ARG A 1 149 ? 12.943 16.110 -61.000 1.00 41.31 149 ARG A O 1
ATOM 1224 N N . ARG A 1 150 ? 14.865 15.812 -62.136 1.00 43.69 150 ARG A N 1
ATOM 1225 C CA . ARG A 1 150 ? 14.556 16.673 -63.285 1.00 43.69 150 ARG A CA 1
ATOM 1226 C C . ARG A 1 150 ? 14.159 15.758 -64.447 1.00 43.69 150 ARG A C 1
ATOM 1228 O O . ARG A 1 150 ? 14.800 14.721 -64.619 1.00 43.69 150 ARG A O 1
ATOM 1235 N N . ASN A 1 151 ? 13.080 16.130 -65.134 1.00 46.19 151 ASN A N 1
ATOM 1236 C CA . ASN A 1 151 ? 12.781 15.674 -66.491 1.00 46.19 151 ASN A CA 1
ATOM 1237 C C . ASN A 1 151 ? 13.767 16.307 -67.471 1.00 46.19 151 ASN A C 1
ATOM 1239 O O . ASN A 1 151 ? 14.247 17.422 -67.151 1.00 46.19 151 ASN A O 1
#